Protein AF-A0A8S4MV74-F1 (afdb_monomer_lite)

Sequence (117 aa):
DKNCTGRADGYYPDIETGCTTYYLCSNGNFATRQFCPDGLVFNVNNGVCDWPYNVCPPCGTGENVGLCPTDPNPCNCTNATPGTVCYSDCQVLVICAENGESNTLVCEAGTVVDSTT

Radius of gyration: 15.64 Å; chains: 1; bounding box: 42×29×37 Å

Foldseek 3Di:
DDFLAPPDFAKAADVVVLQQKIFTDDPRDTDDMDGAPPQWGQARLVRHTDHLCCHAPPNHPVVVVPDHQPDPPQAFLPPDDQQDWGDPDQQWIWGRHPVRDIDIHGHDPPDGDDPPD

pLDDT: mean 75.49, std 17.63, range [38.78, 98.12]

Structure (mmCIF, N/CA/C/O backbone):
data_AF-A0A8S4MV74-F1
#
_entry.id   AF-A0A8S4MV74-F1
#
loop_
_atom_site.group_PDB
_atom_site.id
_atom_site.type_symbol
_atom_site.label_atom_id
_atom_site.label_alt_id
_atom_site.label_comp_id
_atom_site.label_asym_id
_atom_site.label_entity_id
_atom_site.label_seq_id
_atom_site.pdbx_PDB_ins_code
_atom_site.Cartn_x
_atom_site.Cartn_y
_atom_site.Cartn_z
_atom_site.occupancy
_atom_site.B_iso_or_equiv
_atom_site.auth_seq_id
_atom_site.auth_comp_id
_atom_site.auth_asym_id
_atom_site.auth_atom_id
_atom_site.pdbx_PDB_model_num
ATOM 1 N N . ASP A 1 1 ? 17.897 0.361 2.415 1.00 62.66 1 ASP A N 1
ATOM 2 C CA . ASP A 1 1 ? 17.264 -0.772 3.106 1.00 62.66 1 ASP A CA 1
ATOM 3 C C . ASP A 1 1 ? 15.915 -0.311 3.645 1.00 62.66 1 ASP A C 1
ATOM 5 O O . ASP A 1 1 ? 15.821 0.860 4.010 1.00 62.66 1 ASP A O 1
ATOM 9 N N . LYS A 1 2 ? 14.870 -1.143 3.616 1.00 85.25 2 LYS A N 1
ATOM 10 C CA . LYS A 1 2 ? 13.535 -0.755 4.110 1.00 85.25 2 LYS A CA 1
ATOM 11 C C . LYS A 1 2 ? 13.335 -1.273 5.525 1.00 85.25 2 LYS A C 1
ATOM 13 O O . LYS A 1 2 ? 13.567 -2.443 5.799 1.00 85.25 2 LYS A O 1
ATOM 18 N N . ASN A 1 3 ? 12.901 -0.395 6.428 1.00 88.12 3 ASN A N 1
ATOM 19 C CA . ASN A 1 3 ? 12.741 -0.754 7.832 1.00 88.12 3 ASN A CA 1
ATOM 20 C C . ASN A 1 3 ? 11.390 -1.447 8.079 1.00 88.12 3 ASN A C 1
ATOM 22 O O . ASN A 1 3 ? 10.335 -0.806 8.042 1.00 88.12 3 ASN A O 1
ATOM 26 N N . CYS A 1 4 ? 11.459 -2.748 8.360 1.00 91.12 4 CYS A N 1
ATOM 27 C CA . CYS A 1 4 ? 10.326 -3.598 8.720 1.00 91.12 4 CYS A CA 1
ATOM 28 C C . CYS A 1 4 ? 10.177 -3.823 10.236 1.00 91.12 4 CYS A C 1
ATOM 30 O O . CYS A 1 4 ? 9.261 -4.521 10.665 1.00 91.12 4 CYS A O 1
ATOM 32 N N . THR A 1 5 ? 11.035 -3.220 11.062 1.00 88.12 5 THR A N 1
ATOM 33 C CA . THR A 1 5 ? 10.977 -3.367 12.522 1.00 88.12 5 THR A CA 1
ATOM 34 C C . THR A 1 5 ? 9.647 -2.828 13.045 1.00 88.12 5 THR A C 1
ATOM 36 O O . THR A 1 5 ? 9.313 -1.669 12.806 1.00 88.12 5 THR A O 1
ATOM 39 N N . GLY A 1 6 ? 8.888 -3.667 13.754 1.00 83.12 6 GLY A N 1
ATOM 40 C CA . GLY A 1 6 ? 7.575 -3.302 14.300 1.00 83.12 6 GLY A CA 1
ATOM 41 C C . GLY A 1 6 ? 6.442 -3.241 13.269 1.00 83.12 6 GLY A C 1
ATOM 42 O O . GLY A 1 6 ? 5.336 -2.844 13.624 1.00 83.12 6 GLY A O 1
ATOM 43 N N . ARG A 1 7 ? 6.690 -3.629 12.010 1.00 81.75 7 ARG A N 1
ATOM 44 C CA . ARG A 1 7 ? 5.640 -3.801 10.999 1.00 81.75 7 ARG A CA 1
ATOM 45 C C . ARG A 1 7 ? 5.092 -5.223 11.043 1.00 81.75 7 ARG A C 1
ATOM 47 O O . ARG A 1 7 ? 5.830 -6.162 11.333 1.00 81.75 7 ARG A O 1
ATOM 54 N N . ALA A 1 8 ? 3.809 -5.361 10.726 1.00 85.81 8 ALA A N 1
ATOM 55 C CA . ALA A 1 8 ? 3.212 -6.661 10.461 1.00 85.81 8 ALA A CA 1
ATOM 56 C C . ALA A 1 8 ? 3.801 -7.281 9.181 1.00 85.81 8 ALA A C 1
ATOM 58 O O . ALA A 1 8 ? 4.415 -6.605 8.352 1.00 85.81 8 ALA A O 1
ATOM 59 N N . ASP A 1 9 ? 3.599 -8.582 9.017 1.00 85.81 9 ASP A N 1
ATOM 60 C CA . ASP A 1 9 ? 3.939 -9.261 7.774 1.00 85.81 9 ASP A CA 1
ATOM 61 C C . ASP A 1 9 ? 2.979 -8.808 6.669 1.00 85.81 9 ASP A C 1
ATOM 63 O O . ASP A 1 9 ? 1.760 -8.792 6.855 1.00 85.81 9 ASP A O 1
ATOM 67 N N . GLY A 1 10 ? 3.525 -8.418 5.517 1.00 88.94 10 GLY A N 1
ATOM 68 C CA . GLY A 1 10 ? 2.714 -7.910 4.416 1.00 88.94 10 GLY A CA 1
ATOM 69 C C . GLY A 1 10 ? 3.469 -7.057 3.406 1.00 88.94 10 GLY A C 1
ATOM 70 O O . GLY A 1 10 ? 4.670 -6.796 3.530 1.00 88.94 10 GLY A O 1
ATOM 71 N N . TYR A 1 11 ? 2.736 -6.630 2.380 1.00 89.19 11 TYR A N 1
ATOM 72 C CA . TYR A 1 11 ? 3.244 -5.758 1.331 1.00 89.19 11 TYR A CA 1
ATOM 73 C C . TYR A 1 11 ? 3.036 -4.289 1.687 1.00 89.19 11 TYR A C 1
ATOM 75 O O . TYR A 1 11 ? 1.956 -3.880 2.104 1.00 89.19 11 TYR A O 1
ATOM 83 N N . TYR A 1 12 ? 4.070 -3.486 1.468 1.00 88.44 12 TYR A N 1
ATOM 84 C CA . TYR A 1 12 ? 4.096 -2.071 1.802 1.00 88.44 12 TYR A CA 1
ATOM 85 C C . TYR A 1 12 ? 4.513 -1.238 0.587 1.00 88.44 12 TYR A C 1
ATOM 87 O O . TYR A 1 12 ? 5.465 -1.610 -0.107 1.00 88.44 12 TYR A O 1
ATOM 95 N N . PRO A 1 13 ? 3.852 -0.095 0.333 1.00 92.19 13 PRO A N 1
ATOM 96 C CA . PRO A 1 13 ? 4.262 0.814 -0.728 1.00 92.19 13 PRO A CA 1
ATOM 97 C C . PRO A 1 13 ? 5.599 1.482 -0.392 1.00 92.19 13 PRO A C 1
ATOM 99 O O . PRO A 1 13 ? 5.883 1.831 0.760 1.00 92.19 13 PRO A O 1
ATOM 102 N N . ASP A 1 14 ? 6.420 1.711 -1.413 1.00 92.31 14 ASP A N 1
ATOM 103 C CA . ASP A 1 14 ? 7.651 2.482 -1.293 1.00 92.31 14 ASP A CA 1
ATOM 104 C C . ASP A 1 14 ? 7.413 3.957 -1.651 1.00 92.31 14 ASP A C 1
ATOM 106 O O . ASP A 1 14 ? 7.504 4.367 -2.814 1.00 92.31 14 ASP A O 1
ATOM 110 N N . ILE A 1 15 ? 7.145 4.766 -0.623 1.00 89.31 15 ILE A N 1
ATOM 111 C CA . ILE A 1 15 ? 6.863 6.204 -0.758 1.00 89.31 15 ILE A CA 1
ATOM 112 C C . ILE A 1 15 ? 8.033 6.979 -1.389 1.00 89.31 15 ILE A C 1
ATOM 114 O O . ILE A 1 15 ? 7.802 7.938 -2.118 1.00 89.31 15 ILE A O 1
ATOM 118 N N . GLU A 1 16 ? 9.284 6.546 -1.189 1.00 89.25 16 GLU A N 1
ATOM 119 C CA . GLU A 1 16 ? 10.464 7.212 -1.777 1.00 89.25 16 GLU A CA 1
ATOM 120 C C . GLU A 1 16 ? 10.473 7.112 -3.307 1.00 89.25 16 GLU A C 1
ATOM 122 O O . GLU A 1 16 ? 11.053 7.955 -3.986 1.00 89.25 16 GLU A O 1
ATOM 127 N N . THR A 1 17 ? 9.806 6.091 -3.848 1.00 91.69 17 THR A N 1
ATOM 128 C CA . THR A 1 17 ? 9.644 5.878 -5.294 1.00 91.69 17 THR A CA 1
ATOM 129 C C . THR A 1 17 ? 8.308 6.396 -5.828 1.00 91.69 17 THR A C 1
ATOM 131 O O . THR A 1 17 ? 7.920 6.053 -6.944 1.00 91.69 17 THR A O 1
ATOM 134 N N . GLY A 1 18 ? 7.557 7.162 -5.029 1.00 90.62 18 GLY A N 1
ATOM 135 C CA . GLY A 1 18 ? 6.186 7.545 -5.373 1.00 90.62 18 GLY A CA 1
ATOM 136 C C . GLY A 1 18 ? 5.263 6.333 -5.517 1.00 90.62 18 GLY A C 1
ATOM 137 O O . GLY A 1 18 ? 4.395 6.318 -6.379 1.00 90.62 18 GLY A O 1
ATOM 138 N N . CYS A 1 19 ? 5.498 5.280 -4.727 1.00 95.75 19 CYS A N 1
ATOM 139 C CA . CYS A 1 19 ? 4.732 4.031 -4.731 1.00 95.75 19 CYS A CA 1
ATOM 140 C C . CYS A 1 19 ? 4.768 3.227 -6.043 1.00 95.75 19 CYS A C 1
ATOM 142 O O . CYS A 1 19 ? 4.007 2.272 -6.193 1.00 95.75 19 CYS A O 1
ATOM 144 N N . THR A 1 20 ? 5.682 3.555 -6.960 1.00 97.12 20 THR A N 1
ATOM 145 C CA . THR A 1 20 ? 5.952 2.759 -8.174 1.00 97.12 20 THR A CA 1
ATOM 146 C C . THR A 1 20 ? 6.681 1.449 -7.867 1.00 97.12 20 THR A C 1
ATOM 148 O O . THR A 1 20 ? 6.760 0.555 -8.708 1.00 97.12 20 THR A O 1
ATOM 151 N N . THR A 1 21 ? 7.187 1.301 -6.641 1.00 96.38 21 THR A N 1
ATOM 152 C CA . THR A 1 21 ? 7.665 0.030 -6.100 1.00 96.38 21 THR A CA 1
ATOM 153 C C . THR A 1 21 ? 6.979 -0.293 -4.779 1.00 96.38 21 THR A C 1
ATOM 155 O O . THR A 1 21 ? 6.470 0.585 -4.077 1.00 96.38 21 THR A O 1
ATOM 158 N N . TYR A 1 22 ? 6.972 -1.575 -4.435 1.00 95.56 22 TYR A N 1
ATOM 159 C CA . TYR A 1 22 ? 6.485 -2.076 -3.155 1.00 95.56 22 TYR A CA 1
ATOM 160 C C . TYR A 1 22 ? 7.424 -3.155 -2.628 1.00 95.56 22 TYR A C 1
ATOM 162 O O . TYR A 1 22 ? 8.229 -3.722 -3.372 1.00 95.56 22 TYR A O 1
ATOM 170 N N . TYR A 1 23 ? 7.359 -3.415 -1.329 1.00 95.12 23 TYR A N 1
ATOM 171 C CA . TYR A 1 23 ? 8.220 -4.385 -0.668 1.00 95.12 23 TYR A CA 1
ATOM 172 C C . TYR A 1 23 ? 7.453 -5.268 0.302 1.00 95.12 23 TYR A C 1
ATOM 174 O O . TYR A 1 23 ? 6.427 -4.870 0.841 1.00 95.12 23 TYR A O 1
ATOM 182 N N . LEU A 1 24 ? 7.968 -6.474 0.517 1.00 94.31 24 LEU A N 1
ATOM 183 C CA . LEU A 1 24 ? 7.442 -7.424 1.488 1.00 94.31 24 LEU A CA 1
ATOM 184 C C . LEU A 1 24 ? 8.230 -7.301 2.792 1.00 94.31 24 LEU A C 1
ATOM 186 O O . LEU A 1 24 ? 9.453 -7.469 2.787 1.00 94.31 24 LEU A O 1
ATOM 190 N N . CYS A 1 25 ? 7.527 -7.057 3.894 1.00 93.38 25 CYS A N 1
ATOM 191 C CA . CYS A 1 25 ? 8.045 -7.328 5.228 1.00 93.38 25 CYS A CA 1
ATOM 192 C C . CYS A 1 25 ? 7.611 -8.725 5.665 1.00 93.38 25 CYS A C 1
ATOM 194 O O . CYS A 1 25 ? 6.443 -9.082 5.518 1.00 93.38 25 CYS A O 1
ATOM 196 N N . SER A 1 26 ? 8.541 -9.499 6.221 1.00 94.06 26 SER A N 1
ATOM 197 C CA . SER A 1 26 ? 8.215 -10.743 6.912 1.00 94.06 26 SER A CA 1
ATOM 198 C C . SER A 1 26 ? 9.112 -10.955 8.124 1.00 94.06 26 SER A C 1
ATOM 200 O O . SER A 1 26 ? 10.328 -10.759 8.052 1.00 94.06 26 SER A O 1
ATOM 202 N N . ASN A 1 27 ? 8.508 -11.348 9.246 1.00 92.31 27 ASN A N 1
ATOM 203 C CA . ASN A 1 27 ? 9.165 -11.546 10.535 1.00 92.31 27 ASN A CA 1
ATOM 204 C C . ASN A 1 27 ? 10.026 -10.337 10.942 1.00 92.31 27 ASN A C 1
ATOM 206 O O . ASN A 1 27 ? 11.160 -10.491 11.394 1.00 92.31 27 ASN A O 1
ATOM 210 N N . GLY A 1 28 ? 9.516 -9.124 10.705 1.00 90.00 28 GLY A N 1
ATOM 211 C CA . GLY A 1 28 ? 10.215 -7.868 10.997 1.00 90.00 28 GLY A CA 1
ATOM 212 C C . GLY A 1 28 ? 11.376 -7.519 10.054 1.00 90.00 28 GLY A C 1
ATOM 213 O O . GLY A 1 28 ? 12.073 -6.537 10.300 1.00 90.00 28 GLY A O 1
ATOM 214 N N . ASN A 1 29 ? 11.584 -8.275 8.971 1.00 94.06 29 ASN A N 1
ATOM 215 C CA . ASN A 1 29 ? 12.683 -8.084 8.021 1.00 94.06 29 ASN A CA 1
ATOM 216 C C . ASN A 1 29 ? 12.179 -7.736 6.614 1.00 94.06 29 ASN A C 1
ATOM 218 O O . ASN A 1 29 ? 11.111 -8.184 6.196 1.00 94.06 29 ASN A O 1
ATOM 222 N N . PHE A 1 30 ? 12.973 -6.969 5.862 1.00 94.25 30 PHE A N 1
ATOM 223 C CA . PHE A 1 30 ? 12.754 -6.766 4.429 1.00 94.25 30 PHE A CA 1
ATOM 224 C C . PHE A 1 30 ? 13.059 -8.064 3.676 1.00 94.25 30 PHE A C 1
ATOM 226 O O . PHE A 1 30 ? 14.172 -8.582 3.749 1.00 94.25 30 PHE A O 1
ATOM 233 N N . ALA A 1 31 ? 12.074 -8.583 2.946 1.00 93.94 31 ALA A N 1
ATOM 234 C CA . ALA A 1 31 ? 12.210 -9.829 2.199 1.00 93.94 31 ALA A CA 1
ATOM 235 C C . ALA A 1 31 ? 12.512 -9.585 0.715 1.00 93.94 31 ALA A C 1
ATOM 237 O O . ALA A 1 31 ? 13.459 -10.143 0.166 1.00 93.94 31 ALA A O 1
ATOM 238 N N . THR A 1 32 ? 11.704 -8.763 0.043 1.00 94.38 32 THR A N 1
ATOM 239 C CA . THR A 1 32 ? 11.862 -8.483 -1.391 1.00 94.38 32 THR A CA 1
ATOM 240 C C . THR A 1 32 ? 11.238 -7.146 -1.779 1.00 94.38 32 THR A C 1
ATOM 242 O O . THR A 1 32 ? 10.403 -6.615 -1.046 1.00 94.38 32 THR A O 1
ATOM 245 N N . ARG A 1 33 ? 11.619 -6.626 -2.950 1.00 95.56 33 ARG A N 1
ATOM 246 C CA . ARG A 1 33 ? 11.034 -5.451 -3.606 1.00 95.56 33 ARG A CA 1
ATOM 247 C C . ARG A 1 33 ? 10.585 -5.825 -5.015 1.00 95.56 33 ARG A C 1
ATOM 249 O O . ARG A 1 33 ? 11.294 -6.541 -5.715 1.00 95.56 33 ARG A O 1
ATOM 256 N N . GLN A 1 34 ? 9.453 -5.276 -5.433 1.00 96.75 34 GLN A N 1
ATOM 257 C CA . GLN A 1 34 ? 8.899 -5.425 -6.772 1.00 96.75 34 GLN A CA 1
ATOM 258 C C . GLN A 1 34 ? 8.531 -4.065 -7.368 1.00 96.75 34 GLN A C 1
ATOM 260 O O . GLN A 1 34 ? 8.287 -3.098 -6.641 1.00 96.75 34 GLN A O 1
ATOM 265 N N . PHE A 1 35 ? 8.494 -4.006 -8.697 1.00 97.62 35 PHE A N 1
ATOM 266 C CA . PHE A 1 35 ? 8.094 -2.826 -9.460 1.00 97.62 35 PHE A CA 1
ATOM 267 C C . PHE A 1 35 ? 6.652 -2.976 -9.929 1.00 97.62 35 PHE A C 1
ATOM 269 O O . PHE A 1 35 ? 6.246 -4.053 -10.372 1.00 97.62 35 PHE A O 1
ATOM 276 N N . CYS A 1 36 ? 5.895 -1.890 -9.850 1.0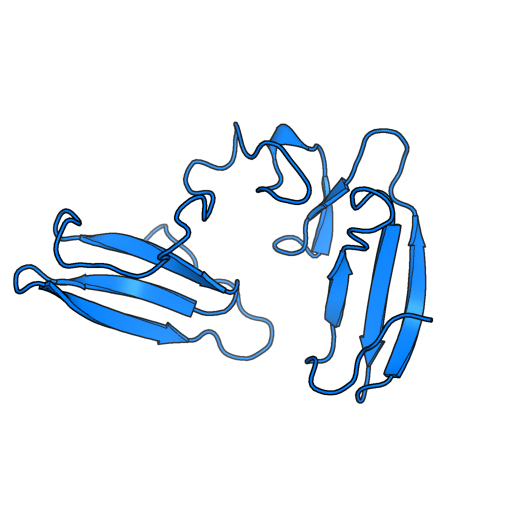0 98.00 36 CYS A N 1
ATOM 277 C CA . CYS A 1 36 ? 4.638 -1.790 -10.565 1.00 98.00 36 CYS A CA 1
ATOM 278 C C . CYS A 1 36 ? 4.892 -1.564 -12.061 1.00 98.00 36 CYS A C 1
ATOM 280 O O . CYS A 1 36 ? 5.909 -0.967 -12.422 1.00 98.00 36 CYS A O 1
ATOM 282 N N . PRO A 1 37 ? 3.984 -2.030 -12.938 1.00 98.12 37 PRO A N 1
ATOM 283 C CA . PRO A 1 37 ? 3.989 -1.628 -14.338 1.00 98.12 37 PRO A CA 1
ATOM 284 C C . PRO A 1 37 ? 3.951 -0.105 -14.487 1.00 98.12 37 PRO A C 1
ATOM 286 O O . PRO A 1 37 ? 3.430 0.600 -13.619 1.00 98.12 37 PRO A O 1
ATOM 289 N N . ASP A 1 38 ? 4.471 0.386 -15.609 1.00 96.44 38 ASP A N 1
ATOM 290 C CA . ASP A 1 38 ? 4.579 1.818 -15.879 1.00 96.44 38 ASP A CA 1
ATOM 291 C C . ASP A 1 38 ? 3.232 2.540 -15.706 1.00 96.44 38 ASP A C 1
ATOM 293 O O . ASP A 1 38 ? 2.208 2.143 -16.263 1.00 96.44 38 ASP A O 1
ATOM 297 N N . GLY A 1 39 ? 3.248 3.624 -14.925 1.00 95.69 39 GLY A N 1
ATOM 298 C CA . GLY A 1 39 ? 2.071 4.453 -14.645 1.00 95.69 39 GLY A CA 1
ATOM 299 C C . GLY A 1 39 ? 1.157 3.943 -13.526 1.00 95.69 39 GLY A C 1
ATOM 300 O O . GLY A 1 39 ? 0.205 4.644 -13.180 1.00 95.69 39 GLY A O 1
ATOM 301 N N . LEU A 1 40 ? 1.441 2.776 -12.939 1.00 97.88 40 LEU A N 1
ATOM 302 C CA . LEU A 1 40 ? 0.692 2.231 -11.807 1.00 97.88 40 LEU A CA 1
ATOM 303 C C . LEU A 1 40 ? 1.425 2.450 -10.480 1.00 97.88 40 LEU A C 1
ATOM 305 O O . LEU A 1 40 ? 2.652 2.557 -10.420 1.00 97.88 40 LEU A O 1
ATOM 309 N N . VAL A 1 41 ? 0.650 2.467 -9.401 1.00 97.12 41 VAL A N 1
ATOM 310 C CA . VAL A 1 41 ? 1.133 2.600 -8.024 1.00 97.12 41 VAL A CA 1
ATOM 311 C C . VAL A 1 41 ? 0.593 1.463 -7.170 1.00 97.12 41 VAL A C 1
ATOM 313 O O . VAL A 1 41 ? -0.475 0.914 -7.441 1.00 97.12 41 VAL A O 1
ATOM 316 N N . PHE A 1 42 ? 1.335 1.075 -6.137 1.00 95.06 42 PHE A N 1
ATOM 317 C CA . PHE A 1 42 ? 0.915 -0.026 -5.280 1.00 95.06 42 PHE A CA 1
ATOM 318 C C . PHE A 1 42 ? -0.307 0.353 -4.431 1.00 95.06 42 PHE A C 1
ATOM 320 O O . PHE A 1 42 ? -0.242 1.236 -3.574 1.00 95.06 42 PHE A O 1
ATOM 327 N N . ASN A 1 43 ? -1.410 -0.359 -4.653 1.00 89.88 43 ASN A N 1
ATOM 328 C CA . ASN A 1 43 ? -2.622 -0.305 -3.858 1.00 89.88 43 ASN A CA 1
ATOM 329 C C . ASN A 1 43 ? -2.522 -1.325 -2.719 1.00 89.88 43 ASN A C 1
ATOM 331 O O . ASN A 1 43 ? -2.772 -2.516 -2.911 1.00 89.88 43 ASN A O 1
ATOM 335 N N . VAL A 1 44 ? -2.174 -0.854 -1.520 1.00 82.75 44 VAL A N 1
ATOM 336 C CA . VAL A 1 44 ? -2.040 -1.718 -0.336 1.00 82.75 44 VAL A CA 1
ATOM 337 C C . VAL A 1 44 ? -3.357 -2.393 0.062 1.00 82.75 44 VAL A C 1
ATOM 339 O O . VAL A 1 44 ? -3.321 -3.506 0.575 1.00 82.75 44 VAL A O 1
ATOM 342 N N . ASN A 1 45 ? -4.505 -1.773 -0.234 1.00 77.75 45 ASN A N 1
ATOM 343 C CA . ASN A 1 45 ? -5.821 -2.323 0.107 1.00 77.75 45 ASN A CA 1
ATOM 344 C C . ASN A 1 45 ? -6.139 -3.568 -0.724 1.00 77.75 45 ASN A C 1
ATOM 346 O O . ASN A 1 45 ? -6.692 -4.535 -0.212 1.00 77.75 45 ASN A O 1
ATOM 350 N N . ASN A 1 46 ? -5.742 -3.551 -1.999 1.00 81.56 46 ASN A N 1
ATOM 351 C CA . ASN A 1 46 ? -5.992 -4.651 -2.928 1.00 81.56 46 ASN A CA 1
ATOM 352 C C . ASN A 1 46 ? -4.773 -5.576 -3.094 1.00 81.56 46 ASN A C 1
ATOM 354 O O . ASN A 1 46 ? -4.867 -6.599 -3.767 1.00 81.56 46 ASN A O 1
ATOM 358 N N . GLY A 1 47 ? -3.617 -5.216 -2.525 1.00 85.88 47 GLY A N 1
ATOM 359 C CA . GLY A 1 47 ? -2.364 -5.959 -2.672 1.00 85.88 47 GLY A CA 1
ATOM 360 C C . GLY A 1 47 ? -1.831 -6.010 -4.110 1.00 85.88 47 GLY A C 1
ATOM 361 O O . GLY A 1 47 ? -1.063 -6.911 -4.443 1.00 85.88 47 GLY A O 1
ATOM 362 N N . VAL A 1 48 ? -2.238 -5.073 -4.971 1.00 91.12 48 VAL A N 1
ATOM 363 C CA . VAL A 1 48 ? -1.903 -5.044 -6.405 1.00 91.12 48 VAL A CA 1
ATOM 364 C C . VAL A 1 48 ? -1.461 -3.655 -6.843 1.00 91.12 48 VAL A C 1
ATOM 366 O O . VAL A 1 48 ? -1.720 -2.663 -6.171 1.00 91.12 48 VAL A O 1
ATOM 369 N N . CYS A 1 49 ? -0.802 -3.566 -7.992 1.00 9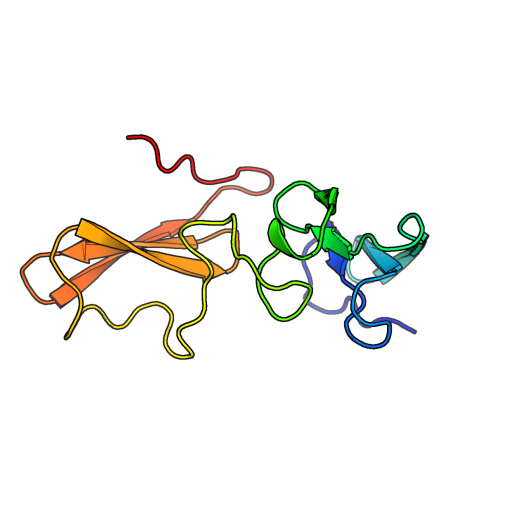6.69 49 CYS A N 1
ATOM 370 C CA . CYS A 1 49 ? -0.570 -2.284 -8.647 1.00 96.69 49 CYS A CA 1
ATOM 371 C C . CYS A 1 49 ? -1.848 -1.834 -9.355 1.00 96.69 49 CYS A C 1
ATOM 373 O O . CYS A 1 49 ? -2.435 -2.602 -10.115 1.00 96.69 49 CYS A O 1
ATOM 375 N N . ASP A 1 50 ? -2.255 -0.597 -9.111 1.00 96.19 50 ASP A N 1
ATOM 376 C CA . ASP A 1 50 ? -3.493 -0.025 -9.624 1.00 96.19 50 ASP A CA 1
ATOM 377 C C . ASP A 1 50 ? -3.236 1.396 -10.131 1.00 96.19 50 ASP A C 1
ATOM 379 O O . ASP A 1 50 ? -2.164 1.982 -9.931 1.00 96.19 50 ASP A O 1
ATOM 383 N N . TRP A 1 51 ? -4.216 1.950 -10.825 1.00 95.56 51 TRP A N 1
ATOM 384 C CA . TRP A 1 51 ? -4.145 3.316 -11.300 1.00 95.56 51 TRP A CA 1
ATOM 385 C C . TRP A 1 51 ? -4.159 4.297 -10.126 1.00 95.56 51 TRP A C 1
ATOM 387 O O . TRP A 1 51 ? -4.932 4.100 -9.188 1.00 95.56 51 TRP A O 1
ATOM 397 N N . PRO A 1 52 ? -3.393 5.401 -10.180 1.00 93.88 52 PRO A N 1
ATOM 398 C CA . PRO A 1 52 ? -3.351 6.380 -9.094 1.00 93.88 52 PRO A CA 1
ATOM 399 C C . PRO A 1 52 ? -4.726 6.900 -8.655 1.00 93.88 52 PRO A C 1
ATOM 401 O O . PRO A 1 52 ? -4.941 7.136 -7.474 1.00 93.88 52 PRO A O 1
ATOM 404 N N . TYR A 1 53 ? -5.691 7.030 -9.564 1.00 91.12 53 TYR A N 1
ATOM 405 C CA . TYR A 1 53 ? -7.051 7.466 -9.228 1.00 91.12 53 TYR A CA 1
ATOM 406 C C . TYR A 1 53 ? -7.874 6.424 -8.447 1.00 91.12 53 TYR A C 1
ATOM 408 O O . TYR A 1 53 ? -8.881 6.773 -7.837 1.00 91.12 53 TYR A O 1
ATOM 416 N N . ASN A 1 54 ? -7.436 5.163 -8.417 1.00 87.69 54 ASN A N 1
ATOM 417 C CA . ASN A 1 54 ? -8.005 4.082 -7.605 1.00 87.69 54 ASN A CA 1
ATOM 418 C C . ASN A 1 54 ? -7.228 3.861 -6.290 1.00 87.69 54 ASN A C 1
ATOM 420 O O . ASN A 1 54 ? -7.534 2.932 -5.542 1.00 87.69 54 ASN A O 1
ATOM 424 N N . VAL A 1 55 ? -6.205 4.675 -6.002 1.00 86.00 55 VAL A N 1
ATOM 425 C CA . VAL A 1 55 ? -5.360 4.544 -4.807 1.00 86.00 55 VAL A CA 1
ATOM 426 C C . VAL A 1 55 ? -5.372 5.849 -4.034 1.00 86.00 55 VAL A C 1
ATOM 428 O O . VAL A 1 55 ? -5.175 6.920 -4.597 1.00 86.00 55 VAL A O 1
ATOM 431 N N . CYS A 1 56 ? -5.591 5.778 -2.727 1.00 82.88 56 CYS A N 1
ATOM 432 C CA . CYS A 1 56 ? -5.606 6.978 -1.906 1.00 82.88 56 CYS A CA 1
ATOM 433 C C . CYS A 1 56 ? -4.217 7.621 -1.763 1.00 82.88 56 CYS A C 1
ATOM 435 O O . CYS A 1 56 ? -3.185 6.945 -1.898 1.00 82.88 56 CYS A O 1
ATOM 437 N N . PRO A 1 57 ? -4.166 8.923 -1.435 1.00 81.88 57 PRO A N 1
ATOM 438 C CA . PRO A 1 57 ? -2.937 9.561 -0.983 1.00 81.88 57 PRO A CA 1
ATOM 439 C C . PRO A 1 57 ? -2.317 8.787 0.199 1.00 81.88 57 PRO A C 1
ATOM 441 O O . PRO A 1 57 ? -3.053 8.228 1.012 1.00 81.88 57 PRO A O 1
ATOM 444 N N . PRO A 1 58 ? -0.978 8.726 0.320 1.00 85.00 58 PRO A N 1
ATOM 445 C CA . PRO A 1 58 ? 0.014 9.480 -0.451 1.00 85.00 58 PRO A CA 1
ATOM 446 C C . PRO A 1 58 ? 0.413 8.850 -1.799 1.00 85.00 58 PRO A C 1
ATOM 448 O O . PRO A 1 58 ? 1.211 9.445 -2.516 1.00 85.00 58 PRO A O 1
ATOM 451 N N . CYS A 1 59 ? -0.089 7.661 -2.142 1.00 86.81 59 CYS A N 1
ATOM 452 C CA . CYS A 1 59 ? 0.344 6.937 -3.343 1.00 86.81 59 CYS A CA 1
AT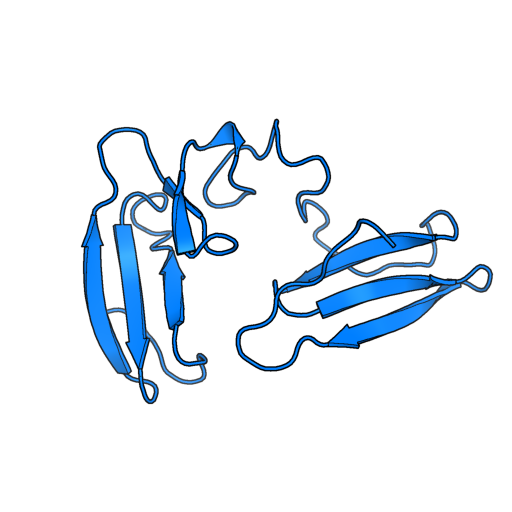OM 453 C C . CYS A 1 59 ? -0.437 7.298 -4.609 1.00 86.81 59 CYS A C 1
ATOM 455 O O . CYS A 1 59 ? 0.102 7.178 -5.705 1.00 86.81 59 CYS A O 1
ATOM 457 N N . GLY A 1 60 ? -1.688 7.731 -4.475 1.00 89.38 60 GLY A N 1
ATOM 458 C CA . GLY A 1 60 ? -2.522 8.129 -5.602 1.00 89.38 60 GLY A CA 1
ATOM 459 C C . GLY A 1 60 ? -3.422 9.320 -5.286 1.00 89.38 60 GLY A C 1
ATOM 460 O O . GLY A 1 60 ? -3.240 9.998 -4.274 1.00 89.38 60 GLY A O 1
ATOM 461 N N . THR A 1 61 ? -4.366 9.600 -6.184 1.00 84.88 61 THR A N 1
ATOM 462 C CA . THR A 1 61 ? -5.314 10.720 -6.072 1.00 84.88 61 THR A CA 1
ATOM 463 C C . THR A 1 61 ? -6.644 10.303 -5.458 1.00 84.88 61 THR A C 1
ATOM 465 O O . THR A 1 61 ? -7.344 11.153 -4.917 1.00 84.88 61 THR A O 1
ATOM 468 N N . GLY A 1 62 ? -6.981 9.010 -5.498 1.00 79.31 62 GLY A N 1
ATOM 469 C CA . GLY A 1 62 ? -8.172 8.481 -4.842 1.00 79.31 62 GLY A CA 1
ATOM 470 C C . GLY A 1 62 ? -9.506 8.956 -5.418 1.00 79.31 62 GLY A C 1
ATOM 471 O O . GLY A 1 62 ? -10.524 8.818 -4.756 1.00 79.31 62 GLY A O 1
ATOM 472 N N . GLU A 1 63 ? -9.528 9.514 -6.629 1.00 78.38 63 GLU A N 1
ATOM 473 C CA . GLU A 1 63 ? -10.728 10.102 -7.249 1.00 78.38 63 GLU A CA 1
ATOM 474 C C . GLU A 1 63 ? -11.897 9.114 -7.384 1.00 78.38 63 GLU A C 1
ATOM 476 O O . GLU A 1 63 ? -13.054 9.500 -7.230 1.00 78.38 63 GLU A O 1
ATOM 481 N N . ASN A 1 64 ? -11.598 7.835 -7.634 1.00 76.06 64 ASN A N 1
ATOM 482 C CA . ASN A 1 64 ? -12.596 6.766 -7.742 1.00 76.06 64 ASN A CA 1
ATOM 483 C C . ASN A 1 64 ? -12.807 6.007 -6.426 1.00 76.06 64 ASN A C 1
ATOM 485 O O . ASN A 1 64 ? -13.636 5.098 -6.357 1.00 76.06 64 ASN A O 1
ATOM 489 N N . VAL A 1 65 ? -12.061 6.360 -5.381 1.00 65.44 65 VAL A N 1
ATOM 490 C CA . VAL A 1 65 ? -12.192 5.774 -4.052 1.00 65.44 65 VAL A CA 1
ATOM 491 C C . VAL A 1 65 ? -13.021 6.751 -3.232 1.00 65.44 65 VAL A C 1
ATOM 493 O O . VAL A 1 65 ? -12.499 7.697 -2.653 1.00 65.44 65 VAL A O 1
ATOM 496 N N . GLY A 1 66 ? -14.339 6.536 -3.197 1.00 53.19 66 GLY A N 1
ATOM 497 C CA . GLY A 1 66 ? -15.303 7.454 -2.571 1.00 53.19 66 GLY A CA 1
ATOM 498 C C . GLY A 1 66 ? -15.054 7.778 -1.089 1.00 53.19 66 GLY A C 1
ATOM 499 O O . GLY A 1 66 ? -15.708 8.668 -0.556 1.00 53.19 66 GLY A O 1
ATOM 500 N N . LEU A 1 67 ? -14.113 7.090 -0.433 1.00 53.91 67 LEU A N 1
ATOM 501 C CA . LEU A 1 67 ? -13.666 7.329 0.937 1.00 53.91 67 LEU A CA 1
ATOM 502 C C . LEU A 1 67 ? -12.144 7.149 1.039 1.00 53.91 67 LEU A C 1
ATOM 504 O O . LEU A 1 67 ? -11.659 6.126 1.521 1.00 53.91 67 LEU A O 1
ATOM 508 N N . CYS A 1 68 ? -11.370 8.135 0.587 1.00 59.00 68 CYS A N 1
ATOM 509 C CA . CYS A 1 68 ? -9.965 8.197 0.975 1.00 59.00 68 CYS A CA 1
ATOM 510 C C . CYS A 1 68 ? -9.807 8.800 2.371 1.00 59.00 68 CYS A C 1
ATOM 512 O O . CYS A 1 68 ? -10.475 9.789 2.671 1.00 59.00 68 CYS A O 1
ATOM 514 N N . PRO A 1 69 ? -8.907 8.264 3.220 1.00 53.28 69 PRO A N 1
ATOM 515 C CA . PRO A 1 69 ? -8.577 8.866 4.505 1.00 53.28 69 PRO A CA 1
ATOM 516 C C . PRO A 1 69 ? -7.774 10.153 4.258 1.00 53.28 69 PRO A C 1
ATOM 518 O O . PRO A 1 69 ? -6.550 10.178 4.336 1.00 53.28 69 PRO A O 1
ATOM 521 N N . THR A 1 70 ? -8.455 11.230 3.866 1.00 47.28 70 THR A N 1
ATOM 522 C CA . THR A 1 70 ? -7.853 12.557 3.663 1.00 47.28 70 THR A CA 1
ATOM 523 C C . THR A 1 70 ? -7.847 13.390 4.935 1.00 47.28 70 THR A C 1
ATOM 525 O O . THR A 1 70 ? -7.369 14.522 4.909 1.00 47.28 70 THR A O 1
ATOM 528 N N . ASP A 1 71 ? -8.383 12.870 6.038 1.00 43.44 71 ASP A N 1
ATOM 529 C CA . ASP A 1 71 ? -8.457 13.628 7.273 1.00 43.44 71 ASP A CA 1
ATOM 530 C C . ASP A 1 71 ? -7.210 13.369 8.138 1.00 43.44 71 ASP A C 1
ATOM 532 O O . ASP A 1 71 ? -6.994 12.234 8.573 1.00 43.44 71 ASP A O 1
ATOM 536 N N . PRO A 1 72 ? -6.376 14.390 8.427 1.00 47.12 72 PRO A N 1
ATOM 537 C CA 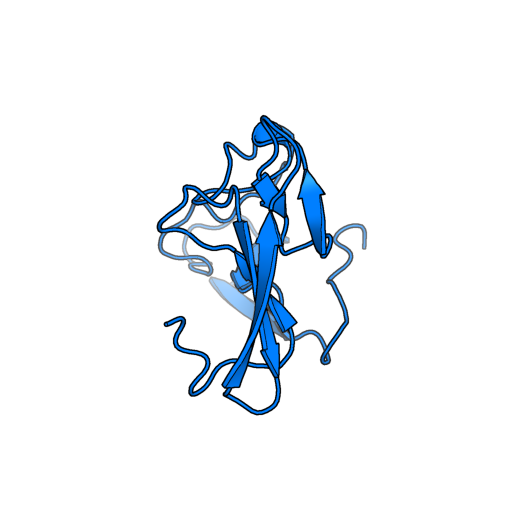. PRO A 1 72 ? -5.273 14.275 9.386 1.00 47.12 72 PRO A CA 1
ATOM 538 C C . PRO A 1 72 ? -5.749 13.935 10.809 1.00 47.12 72 PRO A C 1
ATOM 540 O O . PRO A 1 72 ? -4.919 13.687 11.684 1.00 47.12 72 PRO A O 1
ATOM 543 N N . ASN A 1 73 ? -7.064 13.911 11.048 1.00 48.06 73 ASN A N 1
ATOM 544 C CA . ASN A 1 73 ? -7.671 13.327 12.231 1.00 48.06 73 ASN A CA 1
ATOM 545 C C . ASN A 1 73 ? -8.716 12.272 11.824 1.00 48.06 73 ASN A C 1
ATOM 547 O O . ASN A 1 73 ? -9.904 12.586 11.731 1.00 48.06 73 ASN A O 1
ATOM 551 N N . PRO A 1 74 ? -8.305 11.016 11.584 1.00 52.38 74 PRO A N 1
ATOM 552 C CA . PRO A 1 74 ? -9.158 10.023 10.943 1.00 52.38 74 PRO A CA 1
ATOM 553 C C . PRO A 1 74 ? -10.320 9.535 11.821 1.00 52.38 74 PRO A C 1
ATOM 555 O O . PRO A 1 74 ? -11.004 8.603 11.425 1.00 52.38 74 PRO A O 1
ATOM 558 N N . CYS A 1 75 ? -10.571 10.107 13.007 1.00 52.12 75 CYS A N 1
ATOM 559 C CA . CYS A 1 75 ? -11.613 9.637 13.931 1.00 52.12 75 CYS A CA 1
ATOM 560 C C . CYS A 1 75 ? -12.230 10.734 14.814 1.00 52.12 75 CYS A C 1
ATOM 562 O O . CYS A 1 75 ? -12.610 10.449 15.950 1.00 52.12 75 CYS A O 1
ATOM 564 N N . ASN A 1 76 ? -12.324 11.993 14.370 1.00 57.22 76 ASN A N 1
ATOM 565 C CA . ASN A 1 76 ? -12.988 12.996 15.208 1.00 57.22 76 ASN A CA 1
ATOM 566 C C . ASN A 1 76 ? -14.510 13.024 14.998 1.00 57.22 76 ASN A C 1
ATOM 568 O O . ASN A 1 76 ? -15.031 13.822 14.218 1.00 57.22 76 ASN A O 1
ATOM 572 N N . CYS A 1 77 ? -15.229 12.200 15.761 1.00 63.12 77 CYS A N 1
ATOM 573 C CA . CYS A 1 77 ? -16.690 12.136 15.717 1.00 63.12 77 CYS A CA 1
ATOM 574 C C . CYS A 1 77 ? -17.404 13.390 16.258 1.00 63.12 77 CYS A C 1
ATOM 576 O O . CYS A 1 77 ? -18.617 13.494 16.114 1.00 63.12 77 CYS A O 1
ATOM 578 N N . THR A 1 78 ? -16.691 14.377 16.822 1.00 62.16 78 THR A N 1
ATOM 579 C CA . THR A 1 78 ? -17.331 15.605 17.350 1.00 62.16 78 THR A CA 1
ATOM 580 C C . THR A 1 78 ? -17.962 16.495 16.278 1.00 62.16 78 THR A C 1
ATOM 582 O O . THR A 1 78 ? -18.890 17.234 16.590 1.00 62.16 78 THR A O 1
ATOM 585 N N . ASN A 1 79 ? -17.498 16.405 15.027 1.00 60.41 79 ASN A N 1
ATOM 586 C CA . ASN A 1 79 ? -18.046 17.159 13.891 1.00 60.41 79 ASN A CA 1
ATOM 587 C C . ASN A 1 79 ? -18.581 16.251 12.772 1.00 60.41 79 ASN A C 1
ATOM 589 O O . ASN A 1 79 ? -18.954 16.742 11.706 1.00 60.41 79 ASN A O 1
ATOM 593 N N . ALA A 1 80 ? -18.584 14.935 12.985 1.00 59.06 80 ALA A N 1
ATOM 594 C CA . ALA A 1 80 ? -19.050 13.979 11.997 1.00 59.06 80 ALA A CA 1
ATOM 595 C C . ALA A 1 80 ? -20.571 13.826 12.084 1.00 59.06 80 ALA A C 1
ATOM 597 O O . ALA A 1 80 ? -21.157 13.840 13.166 1.00 59.06 80 ALA A O 1
ATOM 598 N N . THR A 1 81 ? -21.227 13.636 10.942 1.00 61.47 81 THR A N 1
ATOM 599 C CA . THR A 1 81 ? -22.623 13.191 10.927 1.00 61.47 81 THR A CA 1
ATOM 600 C C . THR A 1 81 ? -22.736 11.792 11.547 1.00 61.47 81 THR A C 1
ATOM 602 O O . THR A 1 81 ? -21.857 10.957 11.307 1.00 61.47 81 THR A O 1
ATOM 605 N N . PRO A 1 82 ? -23.795 11.483 12.314 1.00 64.50 82 PRO A N 1
ATOM 606 C CA . PRO A 1 82 ? -24.011 10.126 12.808 1.00 64.50 82 PRO A CA 1
ATOM 607 C C . PRO A 1 82 ? -24.035 9.115 11.654 1.00 64.50 82 PRO A C 1
ATOM 609 O O . PRO A 1 82 ? -24.639 9.381 10.614 1.00 64.50 82 PRO A O 1
ATOM 612 N N . GLY A 1 83 ? -23.343 7.984 11.815 1.00 59.97 83 GLY A N 1
ATOM 613 C CA . GLY A 1 83 ? -23.172 6.981 10.755 1.00 59.97 83 GLY A CA 1
ATOM 614 C C . GLY A 1 83 ? -22.024 7.261 9.778 1.00 59.97 83 GLY A C 1
ATOM 615 O O . GLY A 1 83 ? -21.797 6.467 8.869 1.00 59.97 83 GLY A O 1
ATOM 616 N N . THR A 1 84 ? -21.270 8.352 9.962 1.00 61.78 84 THR A N 1
ATOM 617 C CA . THR A 1 84 ? -20.017 8.562 9.221 1.00 61.78 84 THR A CA 1
ATOM 618 C C . THR A 1 84 ? -19.016 7.474 9.593 1.00 61.78 84 THR A C 1
ATOM 620 O O . THR A 1 84 ? -18.844 7.144 10.770 1.00 61.78 84 THR A O 1
ATOM 623 N N . VAL A 1 85 ? -18.361 6.943 8.566 1.00 61.97 85 VAL A N 1
ATOM 624 C CA . VAL A 1 85 ? -17.357 5.892 8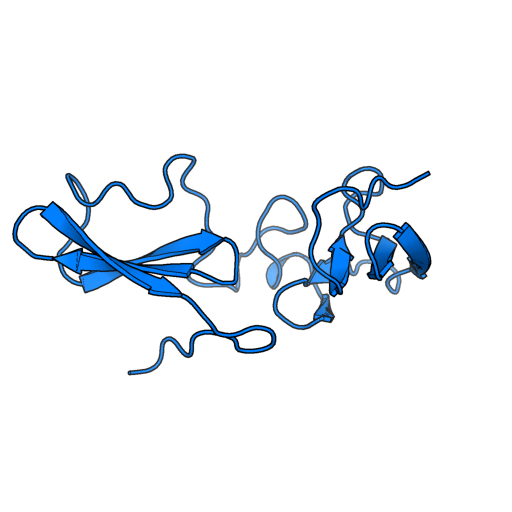.661 1.00 61.97 85 VAL A CA 1
ATOM 625 C C . VAL A 1 85 ? -15.989 6.489 8.364 1.00 61.97 85 VAL A C 1
ATOM 627 O O . VAL A 1 85 ? -15.803 7.103 7.312 1.00 61.97 85 VAL A O 1
ATOM 630 N N . CYS A 1 86 ? -15.028 6.281 9.260 1.00 57.16 86 CYS A N 1
ATOM 631 C CA . CYS A 1 86 ? -13.662 6.758 9.087 1.00 57.16 86 CYS A CA 1
ATOM 632 C C . CYS A 1 86 ? -12.650 5.615 9.252 1.00 57.16 86 CYS A C 1
ATOM 634 O O . CYS A 1 86 ? -12.833 4.741 10.094 1.00 57.16 86 CYS A O 1
ATOM 636 N N . TYR A 1 87 ? -11.575 5.616 8.463 1.00 63.00 87 TYR A N 1
ATOM 637 C CA . TYR A 1 87 ? -10.541 4.577 8.501 1.00 63.00 87 TYR A CA 1
ATOM 638 C C . TYR A 1 87 ? -9.279 5.137 9.166 1.00 63.00 87 TYR A C 1
ATOM 640 O O . TYR A 1 87 ? -8.672 6.058 8.617 1.00 63.00 87 TYR A O 1
ATOM 648 N N . SER A 1 88 ? -8.876 4.618 10.333 1.00 54.69 88 SER A N 1
ATOM 649 C CA . SER A 1 88 ? -7.656 5.096 11.024 1.00 54.69 88 SER A CA 1
ATOM 650 C C . SER A 1 88 ? -6.362 4.453 10.536 1.00 54.69 88 SER A C 1
ATOM 652 O O . SER A 1 88 ? -5.271 4.937 10.818 1.00 54.69 88 SER A O 1
ATOM 654 N N . ASP A 1 89 ? -6.491 3.377 9.781 1.00 54.12 89 ASP A N 1
ATOM 655 C CA . ASP A 1 89 ? -5.451 2.506 9.259 1.00 54.12 89 ASP A CA 1
ATOM 656 C C . ASP A 1 89 ? -6.218 1.327 8.652 1.00 54.12 89 ASP A C 1
ATOM 658 O O . ASP A 1 89 ? -7.301 1.005 9.128 1.00 54.12 89 ASP A O 1
ATOM 662 N N . CYS A 1 90 ? -5.733 0.699 7.577 1.00 51.97 90 CYS A N 1
ATOM 663 C CA . CYS A 1 90 ? -6.478 -0.274 6.748 1.00 51.97 90 CYS A CA 1
ATOM 664 C C . CYS A 1 90 ? -7.061 -1.511 7.482 1.00 51.97 90 CYS A C 1
ATOM 666 O O . CYS A 1 90 ? -7.598 -2.409 6.840 1.00 51.97 90 CYS A O 1
ATOM 668 N N . GLN A 1 91 ? -6.926 -1.584 8.805 1.00 53.72 91 GLN A N 1
ATOM 669 C CA . GLN A 1 91 ? -7.427 -2.623 9.697 1.00 53.72 91 GLN A CA 1
ATOM 670 C C . GLN A 1 91 ? -8.506 -2.115 10.657 1.00 53.72 91 GLN A C 1
ATOM 672 O O . GLN A 1 91 ? -8.996 -2.898 11.462 1.00 53.72 91 GLN A O 1
ATOM 677 N N . VAL A 1 92 ? -8.856 -0.830 10.622 1.00 59.53 92 VAL A N 1
ATOM 678 C CA . VAL A 1 92 ? -9.690 -0.208 11.642 1.00 59.53 92 VAL A CA 1
ATOM 679 C C . VAL A 1 92 ? -10.769 0.661 11.007 1.00 59.53 92 VAL A C 1
ATOM 681 O O . VAL A 1 92 ? -10.490 1.660 10.343 1.00 59.53 92 VAL A O 1
ATOM 684 N N . LEU A 1 93 ? -12.015 0.269 11.250 1.00 64.19 93 LEU A N 1
ATOM 685 C CA . LEU A 1 93 ? -13.217 1.030 10.948 1.00 64.19 93 LEU A CA 1
ATOM 686 C C . LEU A 1 93 ? -13.638 1.808 12.185 1.00 64.19 93 LEU A C 1
ATOM 688 O O . LEU A 1 93 ? -13.799 1.223 13.253 1.00 64.19 93 LEU A O 1
ATOM 692 N N . VAL A 1 94 ? -13.900 3.097 12.041 1.00 70.31 94 VAL A N 1
ATOM 693 C CA . VAL A 1 94 ? -14.510 3.907 13.089 1.00 70.31 94 VAL A CA 1
ATOM 694 C C . VAL A 1 94 ? -15.899 4.351 12.663 1.00 70.31 94 VAL A C 1
ATOM 696 O O . VAL A 1 94 ? -16.057 5.010 11.640 1.00 70.31 94 VAL A O 1
ATOM 699 N N . ILE A 1 95 ? -16.898 3.988 13.466 1.00 70.88 95 ILE A N 1
ATOM 700 C CA . ILE A 1 95 ? -18.301 4.367 13.289 1.00 70.88 95 ILE A CA 1
ATOM 701 C C . ILE A 1 95 ? -18.635 5.447 14.314 1.00 70.88 95 ILE A C 1
ATOM 703 O O . ILE A 1 95 ? -18.508 5.216 15.519 1.00 70.88 95 ILE A O 1
ATOM 707 N N . CYS A 1 96 ? -19.092 6.606 13.847 1.00 71.56 96 CYS A N 1
ATOM 708 C CA . CYS A 1 96 ? -19.507 7.695 14.728 1.00 71.56 96 CYS A CA 1
ATOM 709 C C . CYS A 1 96 ? -20.962 7.544 15.194 1.00 71.56 96 CYS A C 1
ATOM 711 O O . CYS A 1 96 ? -21.883 7.420 14.379 1.00 71.56 96 CYS A O 1
ATOM 713 N N . ALA A 1 97 ? -21.160 7.601 16.510 1.00 71.19 97 ALA A N 1
ATOM 714 C CA . ALA A 1 97 ? -22.464 7.596 17.162 1.00 71.19 97 ALA A CA 1
ATOM 715 C C . ALA A 1 97 ? -23.025 9.020 17.339 1.00 71.19 97 ALA A C 1
ATOM 717 O O . ALA A 1 97 ? -22.302 10.015 17.288 1.00 71.19 97 ALA A O 1
ATOM 718 N N . GLU A 1 98 ? -24.337 9.123 17.576 1.00 76.38 98 GLU A N 1
ATOM 719 C CA . GLU A 1 98 ? -25.058 10.402 17.715 1.00 76.38 98 GLU A CA 1
ATOM 720 C C . GLU A 1 98 ? -24.576 11.274 18.884 1.00 76.38 98 GLU A C 1
ATOM 722 O O . GLU A 1 98 ? -24.746 12.491 18.872 1.00 76.38 98 GLU A O 1
ATOM 727 N N . ASN A 1 99 ? -23.960 10.663 19.893 1.00 67.94 99 ASN A N 1
ATOM 728 C CA . ASN A 1 99 ? -23.432 11.328 21.082 1.00 67.94 99 ASN A CA 1
ATOM 729 C C . ASN A 1 99 ? -21.977 11.811 20.925 1.00 67.94 99 ASN A C 1
ATOM 731 O O . ASN A 1 99 ? -21.399 12.306 21.892 1.00 67.94 99 ASN A O 1
ATOM 735 N N . GLY A 1 100 ? -21.383 11.674 19.734 1.00 66.31 100 GLY A N 1
ATOM 736 C CA . GLY A 1 100 ? -19.986 12.028 19.475 1.00 66.31 100 GLY A CA 1
ATOM 737 C C . GLY A 1 100 ? -18.975 10.979 19.949 1.00 66.31 100 GLY A C 1
ATOM 738 O O . GLY A 1 100 ? -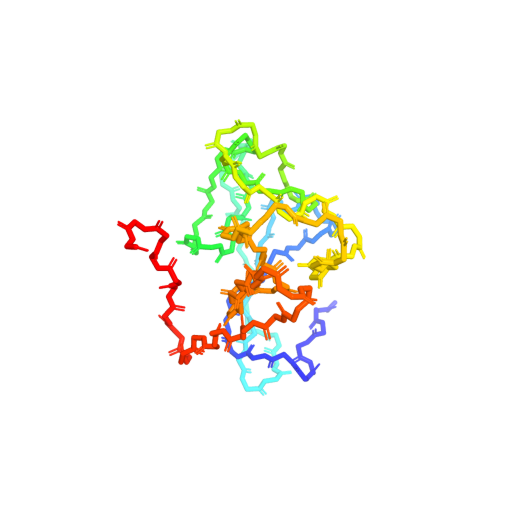17.772 11.226 19.869 1.00 66.31 100 GLY A O 1
ATOM 739 N N . GLU A 1 101 ? -19.438 9.817 20.420 1.00 74.81 101 GLU A N 1
ATOM 740 C CA . GLU A 1 101 ? -18.587 8.656 20.685 1.00 74.81 101 GLU A CA 1
ATOM 741 C C . GLU A 1 101 ? -18.300 7.883 19.390 1.00 74.81 101 GLU A C 1
ATOM 743 O O . GLU A 1 101 ? -19.032 7.971 18.399 1.00 74.81 101 GLU A O 1
ATOM 748 N N . SER A 1 102 ? -17.217 7.113 19.399 1.00 73.56 102 SER A N 1
ATOM 749 C CA . SER A 1 102 ? -16.800 6.259 18.294 1.00 73.56 102 SER A CA 1
ATOM 750 C C . SER A 1 102 ? -16.826 4.788 18.695 1.00 73.56 102 SER A C 1
ATOM 752 O O . SER A 1 102 ? -16.427 4.425 19.801 1.00 73.56 102 SER A O 1
ATOM 754 N N . ASN A 1 103 ? -17.238 3.932 17.762 1.00 70.88 103 ASN A N 1
ATOM 755 C CA . ASN A 1 103 ? -17.028 2.492 17.845 1.00 70.88 103 ASN A CA 1
ATOM 756 C C . ASN A 1 103 ? -15.957 2.073 16.853 1.00 70.88 103 ASN A C 1
ATOM 758 O O . ASN A 1 103 ? -16.015 2.441 15.682 1.00 70.88 103 ASN A O 1
ATOM 762 N N . THR A 1 104 ? -15.011 1.271 17.325 1.00 67.12 104 THR A N 1
ATOM 763 C CA . THR A 1 104 ? -13.874 0.821 16.533 1.00 67.12 104 THR A CA 1
ATOM 764 C C . THR A 1 104 ? -14.036 -0.655 16.186 1.00 67.12 104 THR A C 1
ATOM 766 O O . THR A 1 104 ? -14.046 -1.504 17.077 1.00 67.12 104 THR A O 1
ATOM 769 N N . LEU A 1 105 ? -14.146 -0.968 14.898 1.00 65.81 105 LEU A N 1
ATOM 770 C CA . LEU A 1 105 ? -14.090 -2.327 14.377 1.00 65.81 105 LEU A CA 1
ATOM 771 C C . LEU A 1 105 ? -12.667 -2.606 13.902 1.00 65.81 105 LEU A C 1
ATOM 773 O O . LEU A 1 105 ? -12.195 -1.969 12.966 1.00 65.81 105 LEU A O 1
ATOM 777 N N . VAL A 1 106 ? -11.987 -3.548 14.550 1.00 59.56 106 VAL A N 1
ATOM 778 C CA . VAL A 1 106 ? -10.646 -3.982 14.145 1.00 59.56 106 VAL A CA 1
ATOM 779 C C . VAL A 1 106 ? -10.773 -5.269 13.335 1.00 59.56 106 VAL A C 1
ATOM 781 O O . VAL A 1 106 ? -11.351 -6.245 13.812 1.00 59.56 106 VAL A O 1
ATOM 784 N N . CYS A 1 107 ? -10.237 -5.274 12.120 1.00 48.31 107 CYS A N 1
ATOM 785 C CA . CYS A 1 107 ? -10.089 -6.462 11.292 1.00 48.31 107 CYS A CA 1
ATOM 786 C C . CYS A 1 107 ? -9.125 -7.459 11.934 1.00 48.31 107 CYS A C 1
ATOM 788 O O . CYS A 1 107 ? -8.024 -7.099 12.359 1.00 48.31 107 CYS A O 1
ATOM 790 N N . GLU A 1 108 ? -9.482 -8.741 11.895 1.00 51.81 108 GLU A N 1
ATOM 791 C CA . GLU A 1 108 ? -8.506 -9.808 12.100 1.00 51.81 108 GLU A CA 1
ATOM 792 C C . GLU A 1 108 ? -7.466 -9.801 10.965 1.00 51.81 108 GLU A C 1
ATOM 794 O O . GLU A 1 108 ? -7.739 -9.356 9.842 1.00 51.81 108 GLU A O 1
ATOM 799 N N . ALA A 1 109 ? -6.257 -10.293 11.251 1.00 45.69 109 ALA A N 1
ATOM 800 C CA . ALA A 1 109 ? -5.147 -10.283 10.301 1.00 45.69 109 ALA A CA 1
ATOM 801 C C . ALA A 1 109 ? -5.542 -10.931 8.958 1.00 45.69 109 ALA A C 1
ATOM 803 O O . ALA A 1 109 ? -5.884 -12.110 8.904 1.00 45.69 109 ALA A O 1
ATOM 804 N N . GLY A 1 110 ? -5.468 -10.153 7.873 1.00 46.91 110 GLY A N 1
ATOM 805 C CA . GLY A 1 110 ? -5.800 -10.605 6.516 1.00 46.91 110 GLY A CA 1
ATOM 806 C C . GLY A 1 110 ? -7.249 -10.368 6.075 1.00 46.91 110 GLY A C 1
ATOM 807 O O . GLY A 1 110 ? -7.611 -10.805 4.986 1.00 46.91 110 GLY A O 1
ATOM 808 N N . THR A 1 111 ? -8.066 -9.675 6.875 1.00 46.69 111 THR A N 1
ATOM 809 C CA . THR A 1 111 ? -9.438 -9.291 6.501 1.00 46.69 111 THR A CA 1
ATOM 810 C C . THR A 1 111 ? -9.541 -7.800 6.176 1.00 46.69 111 THR A C 1
ATOM 812 O O . THR A 1 111 ? -8.821 -6.975 6.740 1.00 46.69 111 THR A O 1
ATOM 815 N N . VAL A 1 112 ? -10.428 -7.455 5.241 1.00 50.38 112 VAL A N 1
ATOM 816 C CA . VAL A 1 112 ? -10.794 -6.071 4.906 1.00 50.38 112 VAL A CA 1
ATOM 817 C C . VAL A 1 112 ? -12.229 -5.822 5.352 1.00 50.38 112 VAL A C 1
ATOM 819 O O . VAL A 1 112 ? -13.061 -6.727 5.274 1.00 50.38 112 VAL A O 1
ATOM 822 N N . VAL A 1 113 ? -12.519 -4.612 5.831 1.00 51.44 113 VAL A N 1
ATOM 823 C CA . VAL A 1 113 ? -13.889 -4.238 6.192 1.00 51.44 113 VAL A CA 1
ATOM 824 C C . VAL A 1 113 ? -14.701 -4.015 4.923 1.00 51.44 113 VAL A C 1
ATOM 826 O O . VAL A 1 113 ? -14.355 -3.170 4.098 1.00 51.44 113 VAL A O 1
ATOM 829 N N . ASP A 1 114 ? -15.789 -4.769 4.780 1.00 52.41 114 ASP A N 1
ATOM 830 C CA . ASP A 1 114 ? -16.812 -4.519 3.771 1.00 52.41 114 ASP A CA 1
ATOM 831 C C . ASP A 1 114 ? -17.714 -3.369 4.248 1.00 52.41 114 ASP A C 1
ATOM 833 O O . ASP A 1 114 ? -18.279 -3.421 5.337 1.00 52.41 114 ASP A O 1
ATOM 837 N N . SER A 1 115 ? -17.817 -2.310 3.446 1.00 47.94 115 SER A N 1
ATOM 838 C CA . SER A 1 115 ? -18.580 -1.094 3.771 1.00 47.94 115 SER A CA 1
ATOM 839 C C . SER A 1 115 ? -20.034 -1.136 3.282 1.00 47.94 115 SER A C 1
ATOM 841 O O . SER A 1 115 ? -20.718 -0.114 3.305 1.00 47.94 115 SER A O 1
ATOM 843 N N . THR A 1 116 ? -20.514 -2.296 2.819 1.00 47.66 116 THR A N 1
ATOM 844 C CA . THR A 1 116 ? -21.853 -2.453 2.221 1.00 47.66 116 THR A CA 1
ATOM 845 C C . THR A 1 116 ? -22.965 -2.894 3.183 1.00 47.66 116 THR A C 1
ATOM 847 O O . THR A 1 116 ? -24.078 -3.164 2.726 1.00 47.66 116 THR A O 1
ATOM 850 N N . THR A 1 117 ? -22.715 -2.932 4.496 1.00 38.78 117 THR A N 1
ATOM 851 C CA . THR A 1 117 ? -23.705 -3.329 5.521 1.00 38.78 117 THR A CA 1
ATOM 852 C C . THR A 1 117 ? -24.094 -2.205 6.461 1.00 38.78 117 THR A C 1
ATOM 854 O O . THR A 1 117 ? -23.163 -1.577 7.011 1.00 38.78 117 THR A O 1
#

InterPro domains:
  IPR002557 Chitin binding domain [PF01607] (4-55)
  IPR002557 Chitin binding domain [PS50940] (1-58)
  IPR002557 Chitin binding domain [SM00494] (2-58)
  IPR036508 Chitin binding domain superfamily [SSF57625] (3-62)
  IPR051940 Chitin-binding developmental regulator [PTHR23301] (4-117)

Secondary structure (DSSP, 8-state):
----TTPPSEEEE-GGGTTSEEEEEETTEEEEEEEPPTT-EEETTTTEEE-GGGS-TTTS--TT-S-----SSTT-TTSSPTT-EEEEETTEEEEE-TTS-EEEEEPPTT-------

Organism: Owenia fusiformis (NCBI:txid6347)